Protein AF-A0A0W8FBU1-F1 (afdb_monomer_lite)

Radius of gyration: 13.51 Å; chains: 1; bounding box: 22×31×38 Å

Sequence (84 aa):
MNSLECDLKGHGPCGGPLCQRGISLNHRCDQHVRLQSYWAAHNTGKKLNDWLDGLMNAEREEALRLAPPRGKHWQEISSSSSED

Foldseek 3Di:
DPPDDQPLPQQDDADAFWKDQPPDPGIHHQLLLQLVQLCVVVVPVDDSRVVSNPDDPVNSVVSSVVGDGRDPRIDGDDPPPPDD

Secondary structure (DSSP, 8-state):
------SS-SSS---S-EEEETT-S-EEEHHHHHHHHHHHHH--SS-HHHHHHT--HHHHHHHHHHSPPPPTTEEEPPS-----

pLDDT: mean 79.84, std 13.73, range [36.03, 93.06]

Organism: NCBI:txid938273

Structure (mmCIF, N/CA/C/O backbone):
data_AF-A0A0W8FBU1-F1
#
_entry.id   AF-A0A0W8FBU1-F1
#
loop_
_atom_site.group_PDB
_atom_site.id
_atom_site.type_symbol
_atom_site.label_atom_id
_atom_site.label_alt_id
_atom_site.label_comp_id
_atom_site.label_asym_id
_atom_site.label_entity_id
_atom_site.label_seq_id
_atom_site.pdbx_PDB_ins_code
_atom_site.Cartn_x
_atom_site.Cartn_y
_atom_site.Cartn_z
_atom_site.occupancy
_atom_site.B_iso_or_equiv
_atom_site.auth_seq_id
_atom_site.auth_comp_id
_atom_site.auth_asym_id
_atom_site.auth_atom_id
_atom_site.pdbx_PDB_model_num
ATOM 1 N N . MET A 1 1 ? 13.657 -4.258 -24.181 1.00 42.16 1 MET A N 1
ATOM 2 C CA . MET A 1 1 ? 12.928 -4.981 -23.121 1.00 42.16 1 MET A CA 1
ATOM 3 C C . MET A 1 1 ? 12.476 -3.946 -22.112 1.00 42.16 1 MET A C 1
ATOM 5 O O . MET A 1 1 ? 13.331 -3.331 -21.490 1.00 42.16 1 MET A O 1
ATOM 9 N N . ASN A 1 2 ? 11.176 -3.663 -22.033 1.00 49.91 2 ASN A N 1
ATOM 10 C CA . ASN A 1 2 ? 10.667 -2.766 -20.998 1.00 49.91 2 ASN A CA 1
ATOM 11 C C . ASN A 1 2 ? 10.757 -3.528 -19.679 1.00 49.91 2 ASN A C 1
ATOM 13 O O . ASN A 1 2 ? 10.068 -4.534 -19.515 1.00 49.91 2 ASN A O 1
ATOM 17 N N . SER A 1 3 ? 11.645 -3.102 -18.783 1.00 59.44 3 SER A N 1
ATOM 18 C CA . SER A 1 3 ? 11.666 -3.615 -17.418 1.00 59.44 3 SER A CA 1
ATOM 19 C C . SER A 1 3 ? 10.274 -3.419 -16.827 1.00 59.44 3 SER A C 1
ATOM 21 O O . SER A 1 3 ? 9.741 -2.312 -16.860 1.00 59.44 3 SER A O 1
ATOM 23 N N . LEU A 1 4 ? 9.658 -4.500 -16.351 1.00 70.25 4 LEU A N 1
ATOM 24 C CA . LEU A 1 4 ? 8.427 -4.394 -15.582 1.00 70.25 4 LEU A CA 1
ATOM 25 C C . LEU A 1 4 ? 8.763 -3.601 -14.317 1.00 70.25 4 LEU A C 1
ATOM 27 O O . LEU A 1 4 ? 9.727 -3.920 -13.621 1.00 70.25 4 LEU A O 1
ATOM 31 N N . GLU A 1 5 ? 7.995 -2.554 -14.045 1.00 77.38 5 GLU A N 1
ATOM 32 C CA . GLU A 1 5 ? 8.166 -1.688 -12.882 1.00 77.38 5 GLU A CA 1
ATOM 33 C C . GLU A 1 5 ? 6.855 -1.623 -12.101 1.00 77.38 5 GLU A C 1
ATOM 35 O O . GLU A 1 5 ? 5.778 -1.909 -12.622 1.00 77.38 5 GLU A O 1
ATOM 40 N N . CYS A 1 6 ? 6.937 -1.260 -10.823 1.00 82.94 6 CYS A N 1
ATOM 41 C CA . CYS A 1 6 ? 5.741 -0.943 -10.056 1.00 82.94 6 CYS A CA 1
ATOM 42 C C . CYS A 1 6 ? 5.113 0.332 -10.636 1.00 82.94 6 CYS A C 1
ATOM 44 O O . CYS A 1 6 ? 5.780 1.360 -10.726 1.00 82.94 6 CYS A O 1
ATOM 46 N N . ASP A 1 7 ? 3.834 0.273 -11.006 1.00 79.81 7 ASP A N 1
ATOM 47 C CA . ASP A 1 7 ? 3.131 1.394 -11.647 1.00 79.81 7 ASP A CA 1
ATOM 48 C C . ASP A 1 7 ? 2.736 2.501 -10.679 1.00 79.81 7 ASP A C 1
ATOM 50 O O . ASP A 1 7 ? 2.445 3.632 -11.073 1.00 79.81 7 ASP A O 1
ATOM 54 N N . LEU A 1 8 ? 2.722 2.189 -9.387 1.00 74.81 8 LEU A N 1
ATOM 55 C CA . LEU A 1 8 ? 2.694 3.236 -8.388 1.00 74.81 8 LEU A CA 1
ATOM 56 C C . LEU A 1 8 ? 4.072 3.930 -8.473 1.00 74.81 8 LEU A C 1
ATOM 58 O O . LEU A 1 8 ? 5.088 3.252 -8.516 1.00 74.81 8 LEU A O 1
ATOM 62 N N . LYS A 1 9 ? 4.131 5.256 -8.633 1.00 66.69 9 LYS A N 1
ATOM 63 C CA . LYS A 1 9 ? 5.382 6.038 -8.761 1.00 66.69 9 LYS A CA 1
ATOM 64 C C . LYS A 1 9 ? 5.463 7.028 -7.593 1.00 66.69 9 LYS A C 1
ATOM 66 O O . LYS A 1 9 ? 4.427 7.514 -7.166 1.00 66.69 9 LYS A O 1
ATOM 71 N N . GLY A 1 10 ? 6.667 7.315 -7.076 1.00 61.91 10 GLY A N 1
ATOM 72 C CA . GLY A 1 10 ? 6.883 8.368 -6.054 1.00 61.91 10 GLY A CA 1
ATOM 73 C C . GLY A 1 10 ? 6.670 8.000 -4.571 1.00 61.91 10 GLY A C 1
ATOM 74 O O . GLY A 1 10 ? 6.644 8.876 -3.729 1.00 61.91 10 GLY A O 1
ATOM 75 N N . HIS A 1 11 ? 6.613 6.714 -4.239 1.00 57.47 11 HIS A N 1
ATOM 76 C CA . HIS A 1 11 ? 5.946 6.109 -3.076 1.00 57.47 11 HIS A CA 1
ATOM 77 C C . HIS A 1 11 ? 6.923 5.287 -2.196 1.00 57.47 11 HIS A C 1
ATOM 79 O O . HIS A 1 11 ? 6.560 4.307 -1.538 1.00 57.47 11 HIS A O 1
ATOM 85 N N . GLY A 1 12 ? 8.205 5.670 -2.223 1.00 63.84 12 GLY A N 1
ATOM 86 C CA . GLY A 1 12 ? 9.302 4.982 -1.535 1.00 63.84 12 GLY A CA 1
ATOM 87 C C . GLY A 1 12 ? 9.853 3.752 -2.280 1.00 63.84 12 GLY A C 1
ATOM 88 O O . GLY A 1 12 ? 9.456 3.471 -3.415 1.00 63.84 12 GLY A O 1
ATOM 89 N N . PRO A 1 13 ? 10.802 3.011 -1.672 1.00 68.81 13 PRO A N 1
ATOM 90 C CA . PRO A 1 13 ? 11.446 1.878 -2.327 1.00 68.81 13 PRO A CA 1
ATOM 91 C C . PRO A 1 13 ? 10.449 0.738 -2.546 1.00 68.81 13 PRO A C 1
ATOM 93 O O . PRO A 1 13 ? 9.691 0.372 -1.643 1.00 68.81 13 PRO A O 1
ATOM 96 N N . CYS A 1 14 ? 10.447 0.167 -3.748 1.00 79.75 14 CYS A N 1
ATOM 97 C CA . CYS A 1 14 ? 9.728 -1.074 -4.016 1.00 79.75 14 CYS A CA 1
ATOM 98 C C . CYS A 1 14 ? 10.390 -2.240 -3.275 1.00 79.75 14 CYS A C 1
ATOM 100 O O . CYS A 1 14 ? 11.611 -2.270 -3.126 1.00 79.75 14 CYS A O 1
ATOM 102 N N . GLY A 1 15 ? 9.587 -3.212 -2.841 1.00 81.69 15 GLY A N 1
ATOM 103 C CA . GLY A 1 15 ? 10.085 -4.409 -2.177 1.00 81.69 15 GLY A CA 1
ATOM 104 C C . GLY A 1 15 ? 9.241 -5.637 -2.496 1.00 81.69 15 GLY A C 1
ATOM 105 O O . GLY A 1 15 ? 8.010 -5.568 -2.552 1.00 81.69 15 GLY A O 1
ATOM 106 N N . GLY A 1 16 ? 9.928 -6.762 -2.691 1.00 85.19 16 GLY A N 1
ATOM 107 C CA . GLY A 1 16 ? 9.326 -8.025 -3.107 1.00 85.19 16 GLY A CA 1
ATOM 108 C C . GLY A 1 16 ? 9.050 -8.109 -4.616 1.00 85.19 16 GLY A C 1
ATOM 109 O O . GLY A 1 16 ? 9.335 -7.164 -5.356 1.00 85.19 16 GLY A O 1
ATOM 110 N N . PRO A 1 17 ? 8.510 -9.248 -5.077 1.00 88.06 17 PRO A N 1
ATOM 111 C CA . PRO A 1 17 ? 8.256 -9.495 -6.492 1.00 88.06 17 PRO A CA 1
ATOM 112 C C . PRO A 1 17 ? 7.161 -8.581 -7.050 1.00 88.06 17 PRO A C 1
ATOM 114 O O . PRO A 1 17 ? 6.280 -8.115 -6.317 1.00 88.06 17 PRO A O 1
ATOM 117 N N . LEU A 1 18 ? 7.189 -8.347 -8.363 1.00 87.81 18 LEU A N 1
ATOM 118 C CA . LEU A 1 18 ? 6.095 -7.672 -9.055 1.00 87.81 18 LEU A CA 1
ATOM 119 C C . LEU A 1 18 ? 4.909 -8.615 -9.213 1.00 87.81 18 LEU A C 1
ATOM 121 O O . LEU A 1 18 ? 5.054 -9.805 -9.479 1.00 87.81 18 LEU A O 1
ATOM 125 N N . CYS A 1 19 ? 3.721 -8.065 -9.021 1.00 88.81 19 CYS A N 1
ATOM 126 C CA . CYS A 1 19 ? 2.469 -8.790 -9.054 1.00 88.81 19 CYS A CA 1
ATOM 127 C C . CYS A 1 19 ? 1.467 -8.076 -9.961 1.00 88.81 19 CYS A C 1
ATOM 129 O O 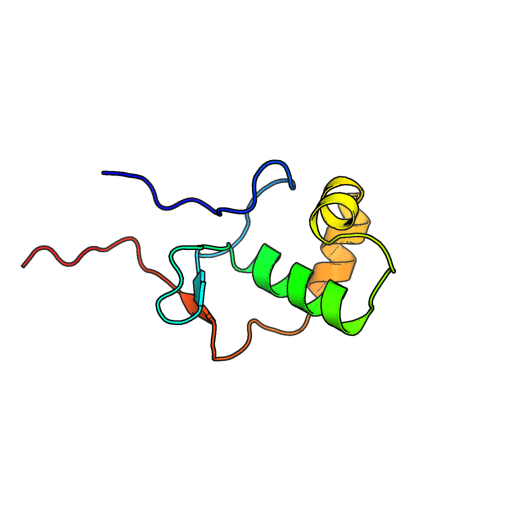. CYS A 1 19 ? 1.403 -6.845 -9.989 1.00 88.81 19 CYS A O 1
ATOM 131 N N . GLN A 1 20 ? 0.624 -8.851 -10.632 1.00 88.75 20 GLN A N 1
ATOM 132 C CA . GLN A 1 20 ? -0.456 -8.377 -11.491 1.00 88.75 20 GLN A CA 1
ATOM 133 C C . GLN A 1 20 ? -1.801 -8.892 -10.972 1.00 88.75 20 GLN A C 1
ATOM 135 O O . GLN A 1 20 ? -1.897 -9.989 -10.415 1.00 88.75 20 GLN A O 1
ATOM 140 N N . ARG A 1 21 ? -2.859 -8.093 -11.141 1.00 85.56 21 ARG A N 1
ATOM 141 C CA . ARG A 1 21 ? -4.228 -8.474 -10.768 1.00 85.56 21 ARG A CA 1
ATOM 142 C C . ARG A 1 21 ? -5.062 -8.776 -12.011 1.00 85.56 21 ARG A C 1
ATOM 144 O O . ARG A 1 21 ? -5.541 -7.853 -12.669 1.00 85.56 21 ARG A O 1
ATOM 151 N N . GLY A 1 22 ? -5.291 -10.055 -12.301 1.00 81.06 22 GLY A N 1
ATOM 152 C CA . GLY A 1 22 ? -6.007 -10.473 -13.514 1.00 81.06 22 GLY A CA 1
ATOM 153 C C . GLY A 1 22 ? -5.316 -9.962 -14.786 1.00 81.06 22 GLY A C 1
ATOM 154 O O . GLY A 1 22 ? -4.098 -10.002 -14.865 1.00 81.06 22 GLY A O 1
ATOM 155 N N . ILE A 1 23 ? -6.084 -9.431 -15.745 1.00 68.88 23 ILE A N 1
ATOM 156 C CA . ILE A 1 23 ? -5.586 -8.893 -17.035 1.00 68.88 23 ILE A CA 1
ATOM 157 C C . ILE A 1 23 ? -5.204 -7.395 -16.917 1.00 68.88 23 ILE A C 1
ATOM 159 O O . ILE A 1 23 ? -5.000 -6.698 -17.904 1.00 68.88 23 ILE A O 1
ATOM 163 N N . SE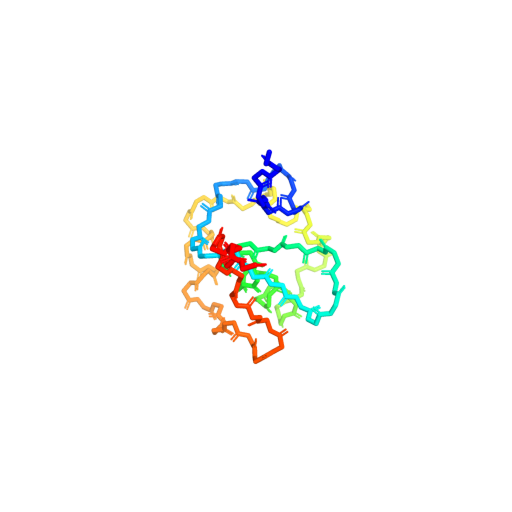R A 1 24 ? -5.144 -6.842 -15.699 1.00 70.06 24 SER A N 1
ATOM 164 C CA . SER A 1 24 ? -4.788 -5.432 -15.480 1.00 70.06 24 SER A CA 1
ATOM 165 C C . SER A 1 24 ? -3.388 -5.136 -16.010 1.00 70.06 24 SER A C 1
ATOM 167 O O . SER A 1 24 ? -2.455 -5.827 -15.631 1.00 70.06 24 SER A O 1
ATOM 169 N N . LEU A 1 25 ? -3.217 -4.060 -16.782 1.00 67.50 25 LEU A N 1
ATOM 170 C CA . LEU A 1 25 ? -1.888 -3.574 -17.182 1.00 67.50 25 LEU A CA 1
ATOM 171 C C . LEU A 1 25 ? -1.072 -3.014 -16.005 1.00 67.50 25 LEU A C 1
ATOM 173 O O . LEU A 1 25 ? 0.124 -2.809 -16.150 1.00 67.50 25 LEU A O 1
ATOM 177 N N . ASN A 1 26 ? -1.716 -2.774 -14.855 1.00 77.69 26 ASN A N 1
ATOM 178 C CA . ASN A 1 26 ? -1.034 -2.289 -13.661 1.00 77.69 26 ASN A CA 1
ATOM 179 C C . ASN A 1 26 ? -0.334 -3.426 -12.896 1.00 77.69 26 ASN A C 1
ATOM 181 O O . ASN A 1 26 ? -1.003 -4.338 -12.391 1.00 77.69 26 ASN A O 1
ATOM 185 N N . HIS A 1 27 ? 0.973 -3.289 -12.717 1.00 85.69 27 HIS A N 1
ATOM 186 C CA . HIS A 1 27 ? 1.863 -4.086 -11.892 1.00 85.69 27 HIS A CA 1
ATOM 187 C C . HIS A 1 27 ? 2.159 -3.356 -10.577 1.00 85.69 27 HIS A C 1
ATOM 189 O O . HIS A 1 27 ? 2.365 -2.142 -10.526 1.00 85.69 27 HIS A O 1
ATOM 195 N N . ARG A 1 28 ? 2.185 -4.096 -9.471 1.00 87.62 28 ARG A N 1
ATOM 196 C CA . ARG A 1 28 ? 2.565 -3.571 -8.151 1.00 87.62 28 ARG A CA 1
ATOM 197 C C . ARG A 1 28 ? 3.523 -4.535 -7.483 1.00 87.62 28 ARG A C 1
ATOM 199 O O . ARG A 1 28 ? 3.317 -5.741 -7.572 1.00 87.62 28 ARG A O 1
ATOM 206 N N . CYS A 1 29 ? 4.539 -4.032 -6.790 1.00 89.25 29 CYS A N 1
ATOM 207 C CA . CYS A 1 29 ? 5.362 -4.908 -5.957 1.00 89.25 29 CYS A CA 1
ATOM 208 C C . CYS A 1 29 ? 4.557 -5.436 -4.760 1.00 89.25 29 CYS A C 1
ATOM 210 O O . CYS A 1 29 ? 3.588 -4.803 -4.323 1.00 89.25 29 CYS A O 1
ATOM 212 N N . ASP A 1 30 ? 4.960 -6.592 -4.232 1.00 89.31 30 ASP A N 1
ATOM 213 C CA . ASP A 1 30 ? 4.268 -7.261 -3.127 1.00 89.31 30 ASP A CA 1
ATOM 214 C C . ASP A 1 30 ? 4.016 -6.324 -1.938 1.00 89.31 30 ASP A C 1
ATOM 216 O O . ASP A 1 30 ? 2.887 -6.227 -1.452 1.00 89.31 30 ASP A O 1
ATOM 220 N N . GLN A 1 31 ? 5.027 -5.550 -1.531 1.00 90.38 31 GLN A N 1
ATOM 221 C CA . GLN A 1 31 ? 4.871 -4.597 -0.433 1.00 90.38 31 GLN A CA 1
ATOM 222 C C . GLN A 1 31 ? 3.754 -3.577 -0.690 1.00 90.38 31 GLN A C 1
ATOM 224 O O . GLN A 1 31 ? 2.970 -3.304 0.217 1.00 90.38 31 GLN A O 1
ATOM 229 N N . HIS A 1 32 ? 3.603 -3.056 -1.912 1.00 89.25 32 HIS A N 1
ATOM 230 C CA . HIS A 1 32 ? 2.519 -2.115 -2.216 1.00 89.25 32 HIS A CA 1
ATOM 231 C C . HIS A 1 32 ? 1.148 -2.767 -2.268 1.00 89.25 32 HIS A C 1
ATOM 233 O O . HIS A 1 32 ? 0.164 -2.139 -1.876 1.00 89.25 32 HIS A O 1
ATOM 239 N N . VAL A 1 33 ? 1.063 -4.025 -2.697 1.00 90.62 33 VAL A N 1
ATOM 240 C CA . VAL A 1 33 ? -0.193 -4.777 -2.608 1.00 90.62 33 VAL A CA 1
ATOM 241 C C . VAL A 1 33 ? -0.617 -4.935 -1.145 1.00 90.62 33 VAL A C 1
ATOM 243 O O . VAL A 1 33 ? -1.790 -4.742 -0.803 1.00 90.62 33 VAL A O 1
ATOM 246 N N . ARG A 1 34 ? 0.341 -5.230 -0.263 1.00 91.25 34 ARG A N 1
ATOM 247 C CA . ARG A 1 34 ? 0.103 -5.377 1.177 1.00 91.25 34 ARG A CA 1
ATOM 248 C C . ARG A 1 34 ? -0.263 -4.047 1.837 1.00 91.25 34 ARG A C 1
ATOM 250 O O . ARG A 1 34 ? -1.287 -3.977 2.514 1.00 91.25 34 ARG A O 1
ATOM 257 N N . LEU A 1 35 ? 0.484 -2.978 1.564 1.00 90.25 35 LEU A N 1
ATOM 258 C CA . LEU A 1 35 ? 0.191 -1.630 2.068 1.00 90.25 35 LEU A CA 1
ATOM 259 C C . LEU A 1 35 ? -1.174 -1.119 1.594 1.00 90.25 35 LEU A C 1
ATOM 261 O O . LEU A 1 35 ? -1.928 -0.570 2.391 1.00 90.25 35 LEU A O 1
ATOM 265 N N . GLN A 1 36 ? -1.541 -1.354 0.331 1.00 88.69 36 GLN A N 1
ATOM 266 C CA . GLN A 1 36 ? -2.878 -1.029 -0.170 1.00 88.69 36 GLN A CA 1
ATOM 267 C C . GLN A 1 36 ? -3.969 -1.795 0.587 1.00 88.69 36 GLN A C 1
ATOM 269 O O . GLN A 1 36 ? -5.019 -1.228 0.883 1.00 88.69 36 GLN A O 1
ATOM 274 N N . SER A 1 37 ? -3.735 -3.075 0.887 1.00 89.06 37 SER A N 1
ATOM 275 C CA . SER A 1 37 ? -4.697 -3.908 1.617 1.00 89.06 37 SER A CA 1
ATOM 276 C C . SER A 1 37 ? -4.870 -3.425 3.058 1.00 89.06 37 SER A C 1
ATOM 278 O O . SER A 1 37 ? -5.999 -3.318 3.533 1.00 89.06 37 SER A O 1
ATOM 280 N N . TYR A 1 38 ? -3.769 -3.062 3.723 1.00 91.25 38 TYR A N 1
ATOM 281 C CA . TYR A 1 38 ? -3.794 -2.431 5.042 1.00 91.25 38 TYR A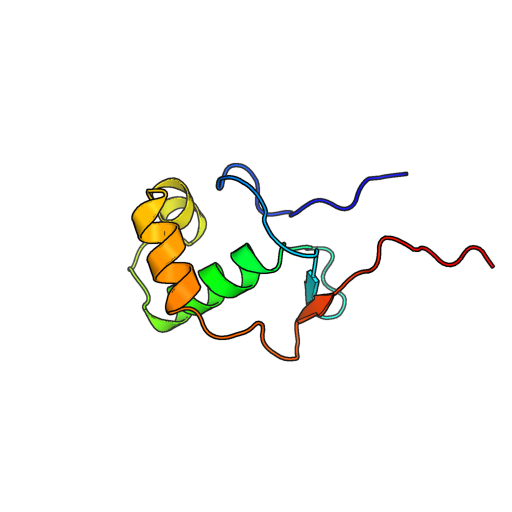 CA 1
ATOM 282 C C . TYR A 1 38 ? -4.555 -1.101 5.010 1.00 91.25 38 TYR A C 1
ATOM 284 O O . TYR A 1 38 ? -5.506 -0.911 5.764 1.00 91.25 38 TYR A O 1
ATOM 292 N N . TRP A 1 39 ? -4.212 -0.207 4.080 1.00 90.06 39 TRP A N 1
ATOM 293 C CA . TRP A 1 39 ? -4.903 1.071 3.914 1.00 90.06 39 TRP A CA 1
ATOM 294 C C . TRP A 1 39 ? -6.407 0.896 3.675 1.00 90.06 39 TRP A C 1
ATOM 296 O O . TRP A 1 39 ? -7.203 1.597 4.290 1.00 90.06 39 TRP A O 1
ATOM 306 N N . ALA A 1 40 ? -6.812 -0.063 2.837 1.00 88.38 40 ALA A N 1
ATOM 307 C CA . ALA A 1 40 ? -8.222 -0.325 2.560 1.00 88.38 40 ALA A CA 1
ATOM 308 C C . ALA A 1 40 ? -8.981 -0.845 3.794 1.00 88.38 40 ALA A C 1
ATOM 310 O O . ALA A 1 40 ? -10.144 -0.496 3.980 1.00 88.38 40 ALA A O 1
ATOM 311 N N . ALA A 1 41 ? -8.331 -1.655 4.636 1.00 89.69 41 ALA A N 1
ATOM 312 C CA . ALA A 1 41 ? -8.924 -2.194 5.860 1.00 89.69 41 ALA A CA 1
ATOM 313 C C . ALA A 1 41 ? -9.017 -1.155 6.990 1.00 89.69 41 ALA A C 1
ATOM 315 O O . ALA A 1 41 ? -9.984 -1.153 7.747 1.00 89.69 41 ALA A O 1
ATOM 316 N N . HIS A 1 42 ? -8.024 -0.270 7.095 1.00 88.19 42 HIS A N 1
ATOM 317 C CA . HIS A 1 42 ? -7.929 0.723 8.169 1.00 88.19 42 HIS A CA 1
ATOM 318 C C . HIS A 1 42 ? -8.454 2.111 7.781 1.00 88.19 42 HIS A C 1
ATOM 320 O O . HIS A 1 42 ? -8.536 2.976 8.646 1.00 88.19 42 HIS A O 1
ATOM 326 N N . ASN A 1 43 ? -8.782 2.308 6.498 1.00 76.44 43 ASN A N 1
ATOM 327 C CA . ASN A 1 43 ? -9.281 3.524 5.854 1.00 76.44 43 ASN A CA 1
ATOM 328 C C . ASN A 1 43 ? -8.949 4.822 6.606 1.00 76.44 43 ASN A C 1
ATOM 330 O O . ASN A 1 43 ? -9.754 5.358 7.366 1.00 76.44 43 ASN A O 1
ATOM 334 N N . THR A 1 44 ? -7.766 5.366 6.336 1.00 73.12 44 THR A N 1
ATOM 335 C CA . THR A 1 44 ? -7.260 6.572 7.009 1.00 73.12 44 THR A CA 1
ATOM 336 C C . THR A 1 44 ? -7.944 7.871 6.560 1.00 73.12 44 THR A C 1
ATOM 338 O O . THR A 1 44 ? -7.558 8.947 7.013 1.00 73.12 44 THR A O 1
ATOM 341 N N . GLY A 1 45 ? -8.908 7.812 5.629 1.00 80.31 45 GLY A N 1
ATOM 342 C CA . GLY A 1 45 ? -9.558 8.984 5.025 1.00 80.31 45 GLY A CA 1
ATOM 343 C C . GLY A 1 45 ? -8.676 9.768 4.040 1.00 80.31 45 GLY A C 1
ATOM 344 O O . GLY A 1 45 ? -9.166 10.661 3.352 1.00 80.31 45 GLY A O 1
ATOM 345 N N . LYS A 1 46 ? -7.386 9.424 3.931 1.00 84.75 46 LYS A N 1
ATOM 346 C CA . LYS A 1 46 ? -6.442 9.967 2.944 1.00 84.75 46 LYS A CA 1
ATOM 347 C C . LYS A 1 46 ? -6.488 9.143 1.660 1.00 84.75 46 LYS A C 1
ATOM 349 O O . LYS A 1 46 ? -6.708 7.934 1.722 1.00 84.75 46 LYS A O 1
ATOM 354 N N . LYS A 1 47 ? -6.218 9.756 0.502 1.00 88.56 47 LYS A N 1
ATOM 355 C CA . LYS A 1 47 ? -6.000 8.997 -0.742 1.00 88.56 47 LYS A CA 1
ATOM 356 C C . LYS A 1 47 ? -4.791 8.074 -0.567 1.00 88.56 47 LYS A C 1
ATOM 358 O O . LYS A 1 47 ? -3.846 8.435 0.126 1.00 88.56 47 LYS A O 1
ATOM 363 N N . LEU A 1 48 ? -4.807 6.906 -1.214 1.00 85.00 48 LEU A N 1
ATOM 364 C CA . LEU A 1 48 ? -3.733 5.911 -1.091 1.00 85.00 48 LEU A CA 1
ATOM 365 C C . LEU A 1 48 ? -2.342 6.511 -1.354 1.00 85.00 48 LEU A C 1
ATOM 367 O O . LEU A 1 48 ? -1.432 6.255 -0.578 1.00 85.00 48 LEU A O 1
ATOM 371 N N . ASN A 1 49 ? -2.191 7.314 -2.412 1.00 83.94 49 ASN A N 1
ATOM 372 C CA . ASN A 1 49 ? -0.905 7.925 -2.757 1.00 83.94 49 ASN A CA 1
ATOM 373 C C . ASN A 1 49 ? -0.456 8.912 -1.672 1.00 83.94 49 ASN A C 1
ATOM 375 O O . ASN A 1 49 ? 0.613 8.731 -1.114 1.00 83.94 49 ASN A O 1
ATOM 379 N N . ASP A 1 50 ? -1.320 9.851 -1.273 1.00 86.69 50 ASP A N 1
ATOM 380 C CA . ASP A 1 50 ? -1.021 10.819 -0.207 1.00 86.69 50 ASP A CA 1
ATOM 381 C C . ASP A 1 50 ? -0.681 10.135 1.131 1.00 86.69 50 ASP A C 1
ATOM 383 O O . ASP A 1 50 ? 0.110 10.643 1.924 1.00 86.69 50 ASP A O 1
ATOM 387 N N . TRP A 1 51 ? -1.302 8.984 1.413 1.00 88.44 51 TRP A N 1
ATOM 388 C CA . TRP A 1 51 ? -0.971 8.183 2.588 1.00 88.44 51 TRP A CA 1
ATOM 389 C C . TRP A 1 51 ? 0.413 7.545 2.462 1.00 88.44 51 TRP A C 1
ATOM 391 O O . TRP A 1 51 ? 1.194 7.657 3.399 1.00 88.44 51 TRP A O 1
ATOM 401 N N . LEU A 1 52 ? 0.728 6.922 1.323 1.00 86.06 52 LEU A N 1
ATOM 402 C CA . LEU A 1 52 ? 2.030 6.294 1.080 1.00 86.06 52 LEU A CA 1
ATOM 403 C C . LEU A 1 52 ? 3.176 7.310 1.073 1.00 86.06 52 LEU A C 1
ATOM 405 O O . LEU A 1 52 ? 4.219 7.033 1.658 1.00 86.06 52 LEU A O 1
ATOM 409 N N . ASP A 1 53 ? 2.967 8.478 0.469 1.00 84.44 53 ASP A N 1
ATOM 410 C CA . ASP A 1 53 ? 3.958 9.558 0.400 1.00 84.44 53 ASP A CA 1
ATOM 411 C C . ASP A 1 53 ? 4.245 10.152 1.788 1.00 84.44 53 ASP A C 1
ATOM 413 O O . ASP A 1 53 ? 5.337 10.653 2.050 1.00 84.44 53 ASP A O 1
ATOM 417 N N . GLY A 1 54 ? 3.261 10.082 2.691 1.00 84.94 54 GLY A N 1
ATOM 418 C CA . GLY A 1 54 ? 3.377 10.540 4.071 1.00 84.94 54 GLY A CA 1
ATOM 419 C C . GLY A 1 54 ? 3.885 9.492 5.063 1.00 84.94 54 GLY A C 1
ATOM 420 O O . GLY A 1 54 ? 4.046 9.844 6.230 1.00 84.94 54 GLY A O 1
ATOM 421 N N . LEU A 1 55 ? 4.104 8.234 4.654 1.00 85.88 55 LEU A N 1
ATOM 422 C CA . LEU A 1 55 ? 4.591 7.187 5.557 1.00 85.88 55 LEU A CA 1
ATOM 423 C C . LEU A 1 55 ? 6.084 7.355 5.840 1.00 85.88 55 LEU A C 1
ATOM 425 O O . LEU A 1 55 ? 6.921 7.284 4.938 1.00 85.88 55 LEU A O 1
ATOM 429 N N . MET A 1 56 ? 6.432 7.458 7.118 1.00 86.88 56 MET A N 1
ATOM 430 C CA . MET A 1 56 ? 7.814 7.292 7.559 1.00 86.88 56 MET A CA 1
ATOM 431 C C . MET A 1 56 ? 8.229 5.814 7.489 1.00 86.88 56 MET A C 1
ATOM 433 O O . MET A 1 56 ? 7.392 4.914 7.571 1.00 86.88 56 MET A O 1
ATOM 437 N N . ASN A 1 57 ? 9.536 5.538 7.400 1.00 84.88 57 ASN A N 1
ATOM 438 C CA . ASN A 1 57 ? 10.055 4.163 7.307 1.00 84.88 57 ASN A CA 1
ATOM 439 C C . ASN A 1 57 ? 9.527 3.247 8.428 1.00 84.88 57 ASN A C 1
ATOM 441 O O . ASN A 1 57 ? 9.093 2.134 8.147 1.00 84.88 57 ASN A O 1
ATOM 445 N N . ALA A 1 58 ? 9.497 3.732 9.673 1.00 88.00 58 ALA A N 1
ATOM 446 C CA . ALA A 1 58 ? 8.997 2.965 10.814 1.00 88.00 58 ALA A CA 1
ATOM 447 C C . ALA A 1 58 ? 7.493 2.644 10.700 1.00 88.00 58 ALA A C 1
ATOM 449 O O . ALA A 1 58 ? 7.080 1.508 10.924 1.00 88.00 58 ALA A O 1
ATOM 450 N N . GLU A 1 59 ? 6.675 3.618 10.287 1.00 89.38 59 GLU A N 1
ATOM 451 C CA . GLU A 1 59 ? 5.234 3.419 10.074 1.00 89.38 59 GLU A CA 1
ATOM 452 C C . GLU A 1 59 ? 4.971 2.452 8.916 1.00 89.38 59 GLU A C 1
ATOM 454 O O . GLU A 1 59 ? 4.045 1.644 8.962 1.00 89.38 59 GLU A O 1
ATOM 459 N N . ARG A 1 60 ? 5.810 2.506 7.877 1.00 88.00 60 ARG A N 1
ATOM 460 C CA . ARG A 1 60 ? 5.746 1.595 6.735 1.00 88.00 60 ARG A CA 1
ATOM 461 C C . ARG A 1 60 ? 6.037 0.158 7.150 1.00 88.00 60 ARG A C 1
ATOM 463 O O . ARG A 1 60 ? 5.308 -0.743 6.742 1.00 88.00 60 ARG A O 1
ATOM 470 N N . GLU A 1 61 ? 7.078 -0.062 7.948 1.00 90.31 61 GLU A N 1
ATOM 471 C CA . GLU A 1 61 ? 7.421 -1.383 8.484 1.00 90.31 61 GLU A CA 1
ATOM 472 C C . GLU A 1 61 ? 6.315 -1.929 9.388 1.00 90.31 61 GLU A C 1
ATOM 474 O O . GLU A 1 61 ? 5.929 -3.093 9.259 1.00 90.31 61 GLU A O 1
ATOM 479 N N . GLU A 1 62 ? 5.748 -1.088 10.254 1.00 92.56 62 GLU A N 1
ATOM 480 C CA . GLU A 1 62 ? 4.625 -1.476 11.102 1.00 92.56 62 GLU A CA 1
ATOM 481 C C . GLU A 1 62 ? 3.380 -1.826 10.278 1.00 92.56 62 GLU A C 1
ATOM 483 O O . GLU A 1 62 ? 2.799 -2.899 10.468 1.00 92.56 62 GLU A O 1
ATOM 488 N N . ALA A 1 63 ? 3.010 -0.979 9.313 1.00 91.00 63 ALA A N 1
ATOM 489 C CA . ALA A 1 63 ? 1.897 -1.238 8.409 1.00 91.00 63 ALA A CA 1
ATOM 490 C C . ALA A 1 63 ? 2.118 -2.527 7.610 1.00 91.00 63 ALA A C 1
ATOM 492 O O . ALA A 1 63 ? 1.196 -3.323 7.480 1.00 91.00 63 ALA A O 1
ATOM 493 N N . LEU A 1 64 ? 3.337 -2.791 7.126 1.00 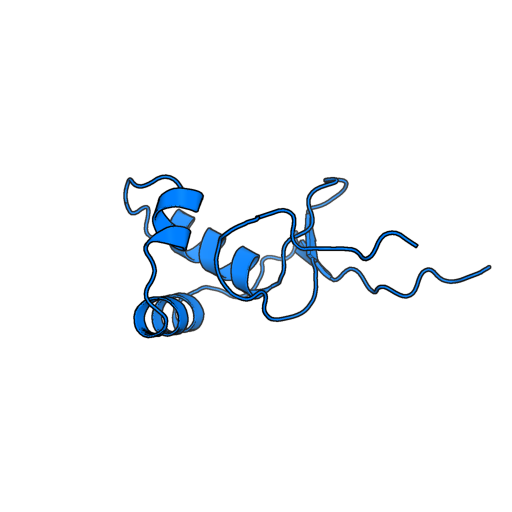91.31 64 LEU A N 1
ATOM 494 C CA . LEU A 1 64 ? 3.683 -4.047 6.453 1.00 91.31 64 LEU A CA 1
ATOM 495 C C . LEU A 1 64 ? 3.614 -5.256 7.387 1.00 91.31 64 LEU A C 1
ATOM 497 O O . LEU A 1 64 ? 3.219 -6.333 6.946 1.00 91.31 64 LEU A O 1
ATOM 501 N N . ARG A 1 65 ? 3.984 -5.115 8.661 1.00 92.44 65 ARG A N 1
ATOM 502 C CA . ARG A 1 65 ? 3.875 -6.194 9.653 1.00 92.44 65 ARG A CA 1
ATOM 503 C C . ARG A 1 65 ? 2.416 -6.555 9.933 1.00 92.44 65 ARG A C 1
ATOM 505 O O . ARG A 1 65 ? 2.105 -7.734 10.080 1.00 92.44 65 ARG A O 1
ATOM 512 N N . LEU A 1 66 ? 1.542 -5.553 9.995 1.00 93.06 66 LEU A N 1
ATOM 513 C CA . LEU A 1 66 ? 0.106 -5.719 10.240 1.00 93.06 66 LEU A CA 1
ATOM 514 C C . LEU A 1 66 ? -0.685 -6.040 8.964 1.00 93.06 66 LEU A C 1
ATOM 516 O O . LEU A 1 66 ? -1.790 -6.577 9.036 1.00 93.06 66 LEU A O 1
ATOM 520 N N . ALA A 1 67 ? -0.133 -5.718 7.794 1.00 91.19 67 ALA A N 1
ATOM 521 C CA . ALA A 1 67 ? -0.785 -5.940 6.519 1.00 91.19 67 ALA A CA 1
ATOM 522 C C . ALA A 1 67 ? -0.989 -7.437 6.262 1.00 91.19 67 ALA A C 1
ATOM 524 O O . ALA A 1 67 ? -0.028 -8.219 6.366 1.00 91.19 67 ALA A O 1
ATOM 525 N N . PRO A 1 68 ? -2.196 -7.837 5.823 1.00 88.75 68 PRO A N 1
ATOM 526 C CA . PRO A 1 68 ? -2.438 -9.213 5.442 1.00 88.75 68 PRO A CA 1
ATOM 527 C C . PRO A 1 68 ? -1.516 -9.619 4.281 1.00 88.75 68 PRO A C 1
ATOM 529 O O . PRO A 1 68 ? -1.030 -8.765 3.524 1.00 88.75 68 PRO A O 1
ATOM 532 N N . PRO A 1 69 ? -1.272 -10.927 4.108 1.00 86.56 69 PRO A N 1
ATOM 533 C CA . PRO A 1 69 ? -0.634 -11.434 2.909 1.00 86.56 69 PRO A CA 1
ATOM 534 C C . PRO A 1 69 ? -1.380 -10.992 1.651 1.00 86.56 69 PRO A C 1
ATOM 536 O O . PRO A 1 69 ? -2.589 -10.735 1.659 1.00 86.56 69 PRO A O 1
ATOM 539 N N . ARG A 1 70 ? -0.646 -10.952 0.542 1.00 86.00 70 ARG A N 1
ATOM 540 C CA . ARG A 1 70 ? -1.201 -10.694 -0.780 1.00 86.00 70 ARG A CA 1
ATOM 541 C C . ARG A 1 70 ? -2.365 -11.649 -1.079 1.00 86.00 70 ARG A C 1
ATOM 543 O O . ARG A 1 70 ? -2.233 -12.865 -0.981 1.00 86.00 70 ARG A O 1
ATOM 550 N N . GLY A 1 71 ? -3.516 -11.092 -1.456 1.00 80.56 71 GLY A N 1
ATOM 551 C CA . GLY A 1 71 ? -4.702 -11.888 -1.780 1.00 80.56 71 GLY A CA 1
ATOM 552 C C . GLY A 1 71 ? -4.540 -12.705 -3.068 1.00 80.56 71 GLY A C 1
ATOM 553 O O . GLY A 1 71 ? -3.856 -12.277 -3.994 1.00 80.56 71 GLY A O 1
ATOM 554 N N . LYS A 1 72 ? -5.264 -13.830 -3.171 1.00 82.75 72 LYS A N 1
ATOM 555 C CA . LYS A 1 72 ? -5.223 -14.807 -4.289 1.00 82.75 72 LYS A CA 1
ATOM 556 C C . LYS A 1 72 ? -5.391 -14.242 -5.709 1.00 82.75 72 LYS A C 1
ATOM 558 O O . LYS A 1 72 ? -5.094 -14.919 -6.683 1.0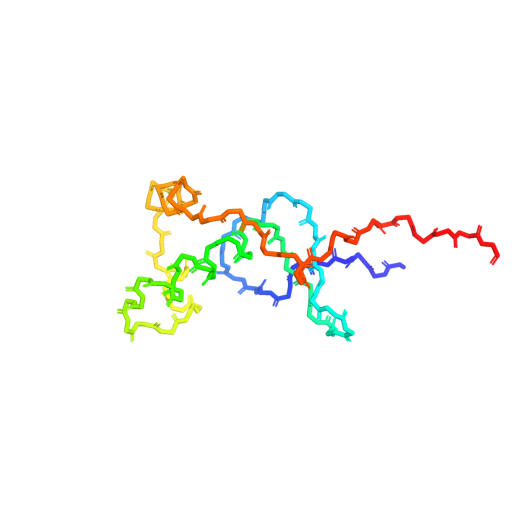0 82.75 72 LYS A O 1
ATOM 563 N N . HIS A 1 73 ? -5.927 -13.030 -5.831 1.00 83.81 73 HIS A N 1
ATOM 564 C CA . HIS A 1 73 ? -6.152 -12.360 -7.113 1.00 83.81 73 HIS A CA 1
ATOM 565 C C . HIS A 1 73 ? -4.908 -11.651 -7.655 1.00 83.81 73 HIS A C 1
ATOM 567 O O . HIS A 1 73 ? -4.945 -11.170 -8.784 1.00 83.81 73 HIS A O 1
ATOM 573 N N . TRP A 1 74 ? -3.847 -11.560 -6.856 1.00 87.88 74 TRP A N 1
ATOM 574 C CA . TRP A 1 74 ? -2.568 -11.003 -7.257 1.00 87.88 74 TRP A CA 1
ATOM 575 C C . TRP A 1 74 ? -1.569 -12.126 -7.499 1.00 87.88 74 TRP A C 1
ATOM 577 O O . TRP A 1 74 ? -1.185 -12.845 -6.572 1.00 87.88 74 TRP A O 1
ATOM 587 N N . GLN A 1 75 ? -1.142 -12.251 -8.746 1.00 88.38 75 GLN A N 1
ATOM 588 C CA . GLN A 1 75 ? -0.195 -13.265 -9.181 1.00 88.38 75 GLN A CA 1
ATOM 589 C C . GLN A 1 75 ? 1.157 -12.618 -9.421 1.00 88.38 75 GLN A C 1
ATOM 591 O O . GLN A 1 75 ? 1.226 -11.514 -9.954 1.00 88.38 75 GLN A O 1
ATOM 596 N N . GLU A 1 76 ? 2.213 -13.290 -8.983 1.00 89.19 76 GLU A N 1
ATOM 597 C CA . GLU A 1 76 ? 3.577 -12.866 -9.268 1.00 89.19 76 GLU A CA 1
ATOM 598 C C . GLU A 1 76 ? 3.852 -13.006 -10.763 1.00 89.19 76 GLU A C 1
ATOM 600 O O . GLU A 1 76 ? 3.527 -14.032 -11.361 1.00 89.19 76 GLU A O 1
ATOM 605 N N . ILE A 1 77 ? 4.435 -11.968 -11.353 1.00 84.81 77 ILE A N 1
ATOM 606 C CA . ILE A 1 77 ? 4.899 -12.003 -12.735 1.00 84.81 77 ILE A CA 1
ATOM 607 C C . ILE A 1 77 ? 6.391 -12.308 -12.704 1.00 84.81 77 ILE A C 1
ATOM 609 O O . ILE A 1 77 ? 7.189 -11.572 -12.122 1.00 84.81 77 ILE A O 1
ATOM 613 N N . SER A 1 78 ? 6.775 -13.428 -13.297 1.00 69.00 78 SER A N 1
ATOM 614 C CA . SER A 1 78 ? 8.180 -13.750 -13.503 1.00 69.00 78 SER A CA 1
ATOM 615 C C . SER A 1 78 ? 8.651 -12.994 -14.742 1.00 69.00 78 SER A C 1
ATOM 617 O O . SER A 1 78 ? 8.059 -13.108 -15.811 1.00 69.00 78 SER A O 1
ATOM 619 N N . SER A 1 79 ? 9.745 -12.239 -14.628 1.00 57.56 79 SER A N 1
ATOM 620 C CA . SER A 1 79 ? 10.392 -11.591 -15.781 1.00 57.56 79 SER A CA 1
ATOM 621 C C . SER A 1 79 ? 10.968 -12.592 -16.795 1.00 57.56 79 SER A C 1
ATOM 623 O O . SER A 1 79 ? 11.549 -12.174 -17.793 1.00 57.56 79 SER A O 1
ATOM 625 N N . SER A 1 80 ? 10.824 -13.904 -16.575 1.00 49.47 80 SER A N 1
ATOM 626 C CA . SER A 1 80 ? 11.050 -14.908 -17.606 1.00 49.47 80 SER A CA 1
ATOM 627 C C . SER A 1 80 ? 9.852 -14.913 -18.551 1.00 49.47 80 SER A C 1
ATOM 629 O O . SER A 1 80 ? 8.921 -15.706 -18.412 1.00 49.47 80 SER A O 1
ATOM 631 N N . SER A 1 81 ? 9.885 -14.020 -19.538 1.00 44.41 81 SER A N 1
ATOM 632 C CA . SER A 1 81 ? 9.307 -14.391 -20.825 1.00 44.41 81 SER A CA 1
ATOM 633 C C . SER A 1 81 ? 10.008 -15.681 -21.235 1.00 44.41 81 SER A C 1
ATOM 635 O O . SER A 1 81 ? 11.213 -15.671 -21.470 1.00 44.41 81 SER A O 1
ATOM 637 N N . SER A 1 82 ? 9.287 -16.799 -21.208 1.00 41.66 82 SER A N 1
ATOM 638 C CA . SER A 1 82 ? 9.685 -17.968 -21.974 1.00 41.66 82 SER A CA 1
ATOM 639 C C . SER A 1 82 ? 9.843 -17.501 -23.417 1.00 41.66 82 SER A C 1
ATOM 641 O O . SER A 1 82 ? 8.870 -17.087 -24.044 1.00 41.66 82 SER A O 1
ATOM 643 N N . GLU A 1 83 ? 11.085 -17.463 -23.888 1.00 47.16 83 GLU A N 1
ATOM 644 C CA . GLU A 1 83 ? 11.371 -17.597 -25.308 1.00 47.16 83 GLU A CA 1
ATOM 645 C C . GLU A 1 83 ? 10.919 -19.006 -25.703 1.00 47.16 83 GLU A C 1
ATOM 647 O O . GLU A 1 83 ? 11.484 -19.983 -25.214 1.00 47.16 83 GLU A O 1
ATOM 652 N N . ASP A 1 84 ? 9.879 -19.090 -26.528 1.00 36.03 84 ASP A N 1
ATOM 653 C CA . ASP A 1 84 ? 9.601 -20.219 -27.420 1.00 36.03 84 ASP A CA 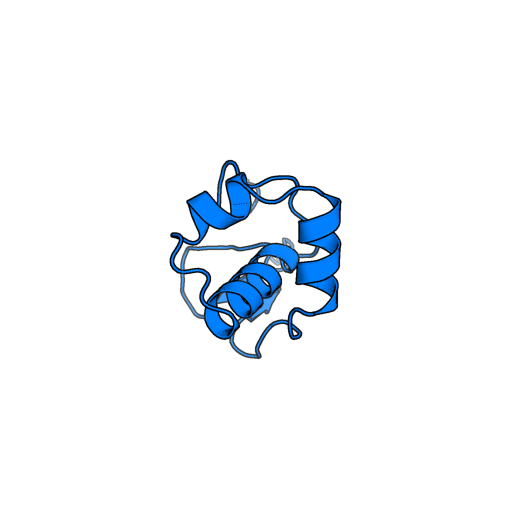1
ATOM 654 C C . ASP A 1 84 ? 9.081 -19.644 -28.747 1.00 36.03 84 ASP A C 1
ATOM 656 O O . ASP A 1 84 ? 8.166 -18.782 -28.698 1.00 36.03 84 ASP A O 1
#